Protein AF-A0A5C4T2E2-F1 (afdb_monomer)

Solvent-accessible surface area (backbone atoms only — not comparable to full-atom values): 7494 Å² total; per-residue (Å²): 141,66,60,74,64,50,52,55,49,50,55,60,52,54,63,67,78,44,59,45,82,74,95,82,56,101,80,74,78,55,70,70,58,53,44,69,74,21,57,40,78,81,82,90,68,78,72,70,73,87,89,58,90,70,80,68,96,78,70,69,79,81,75,70,43,47,66,77,47,39,71,72,59,93,83,44,68,91,60,45,84,86,42,58,33,57,71,90,78,79,52,92,88,67,76,83,71,80,61,69,92,84,50,71,51,85,86,128

pLDDT: mean 72.68, std 10.87, range [47.69, 88.19]

Radius of gyration: 19.8 Å; Cα contacts (8 Å, |Δi|>4): 64; chains: 1; bounding box: 51×44×50 Å

Mean predicted aligned error: 12.26 Å

Sequence (108 aa):
MSDERVERETERLHAYEGFIDEERSEHTDLATVESQRNDLAAEEFPEGPYGSSILSRSLGKSTPWREDQRPPNRFAYENRDLHEGLGRGGYPADHNTHDEPGDESPVD

Structure (mmCIF, N/CA/C/O backbone):
data_AF-A0A5C4T2E2-F1
#
_entry.id   AF-A0A5C4T2E2-F1
#
loop_
_atom_site.group_PDB
_atom_site.id
_atom_site.type_symbol
_atom_site.label_atom_id
_atom_site.label_alt_id
_atom_site.label_comp_id
_atom_site.label_asym_id
_atom_site.label_entity_id
_atom_site.label_seq_id
_atom_site.pdbx_PDB_ins_code
_atom_site.Cartn_x
_atom_site.Cartn_y
_atom_site.Cartn_z
_atom_site.occupancy
_atom_site.B_iso_or_equiv
_atom_site.auth_seq_id
_atom_site.auth_comp_id
_atom_site.auth_asym_id
_atom_site.auth_atom_id
_atom_site.pdbx_PDB_model_num
ATOM 1 N N . MET A 1 1 ? -25.024 -40.270 2.947 1.00 50.28 1 MET A N 1
ATOM 2 C CA . MET A 1 1 ? -25.755 -39.012 2.655 1.00 50.28 1 MET A CA 1
ATOM 3 C C . MET A 1 1 ? -25.307 -37.852 3.553 1.00 50.28 1 MET A C 1
ATOM 5 O O . MET A 1 1 ? -25.938 -36.804 3.517 1.00 50.28 1 MET A O 1
ATOM 9 N N . SER A 1 2 ? -24.225 -38.010 4.328 1.00 51.59 2 SER A N 1
ATOM 10 C CA . SER A 1 2 ? -23.750 -37.005 5.291 1.00 51.59 2 SER A CA 1
ATOM 11 C C . SER A 1 2 ? -22.418 -36.360 4.884 1.00 51.59 2 SER A C 1
ATOM 13 O O . SER A 1 2 ? -22.101 -35.303 5.410 1.00 51.59 2 SER A O 1
ATOM 15 N N . ASP A 1 3 ? -21.676 -36.962 3.945 1.00 58.19 3 ASP A N 1
ATOM 16 C CA . ASP A 1 3 ? -20.333 -36.506 3.547 1.00 58.19 3 ASP A CA 1
ATOM 17 C C . ASP A 1 3 ? -20.350 -35.218 2.718 1.00 58.19 3 ASP A C 1
ATOM 19 O O . ASP A 1 3 ? -19.631 -34.280 3.032 1.00 58.19 3 ASP A O 1
ATOM 23 N N . GLU A 1 4 ? -21.255 -35.089 1.743 1.00 55.50 4 GLU A N 1
ATOM 24 C CA . GLU A 1 4 ? -21.252 -33.948 0.807 1.00 55.50 4 GLU A CA 1
ATOM 25 C C . GLU A 1 4 ? -21.546 -32.592 1.486 1.00 55.50 4 GLU A C 1
ATOM 27 O O . GLU A 1 4 ? -21.181 -31.526 0.992 1.00 55.50 4 GLU A O 1
ATOM 32 N N . ARG A 1 5 ? -22.233 -32.613 2.636 1.00 57.25 5 ARG A N 1
ATOM 33 C CA . ARG A 1 5 ? -22.557 -31.397 3.398 1.00 57.25 5 ARG A CA 1
ATOM 34 C C . ARG A 1 5 ? -21.397 -30.947 4.282 1.00 57.25 5 ARG A C 1
ATOM 36 O O . ARG A 1 5 ? -21.240 -29.749 4.476 1.00 57.25 5 ARG A O 1
ATOM 43 N N . VAL A 1 6 ? -20.615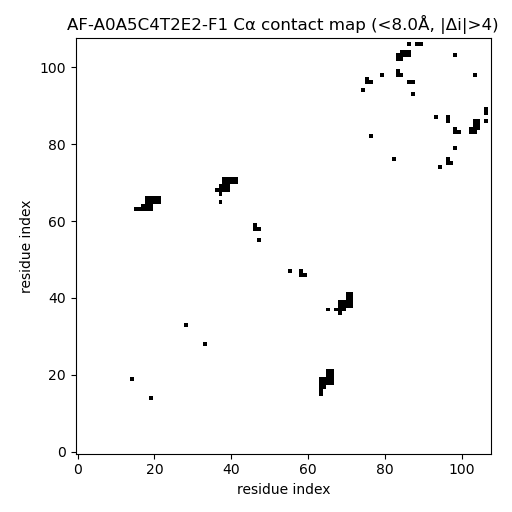 -31.903 4.785 1.00 57.31 6 VAL A N 1
ATOM 44 C CA . VAL A 1 6 ? -19.416 -31.654 5.591 1.00 57.31 6 VAL A CA 1
ATOM 45 C C . VAL A 1 6 ? -18.274 -31.193 4.687 1.00 57.31 6 VAL A C 1
ATOM 47 O O . VAL A 1 6 ? -17.611 -30.223 5.026 1.00 57.31 6 VAL A O 1
ATOM 50 N N . GLU A 1 7 ? -18.120 -31.784 3.498 1.00 52.12 7 GLU A N 1
ATOM 51 C CA . GLU A 1 7 ? -17.100 -31.378 2.518 1.00 52.12 7 GLU A CA 1
ATOM 52 C C . GLU A 1 7 ? -17.275 -29.920 2.057 1.00 52.12 7 GLU A C 1
ATOM 54 O O . GLU A 1 7 ? -16.326 -29.138 2.120 1.00 52.12 7 GLU A O 1
ATOM 59 N N . ARG A 1 8 ? -18.503 -29.495 1.719 1.00 56.66 8 ARG A N 1
ATOM 60 C CA . ARG A 1 8 ? -18.780 -28.086 1.359 1.00 56.66 8 ARG A CA 1
ATOM 61 C C . ARG A 1 8 ? -18.574 -27.111 2.517 1.00 56.66 8 ARG A C 1
ATOM 63 O O . ARG A 1 8 ? -18.285 -25.938 2.293 1.00 56.66 8 ARG A O 1
ATOM 70 N N . GLU A 1 9 ? -18.777 -27.563 3.751 1.00 52.34 9 GLU A N 1
ATOM 71 C CA . GLU A 1 9 ? -18.544 -26.745 4.941 1.00 52.34 9 GLU A CA 1
ATOM 72 C C . GLU A 1 9 ? -17.039 -26.608 5.207 1.00 52.34 9 GLU A C 1
ATOM 74 O O . GLU A 1 9 ? -16.577 -25.505 5.482 1.00 52.34 9 GLU A O 1
ATOM 79 N N . THR A 1 10 ? -16.254 -27.670 4.996 1.00 52.25 10 THR A N 1
ATOM 80 C CA . THR A 1 10 ? -14.788 -27.618 5.075 1.00 52.25 10 THR A CA 1
ATOM 81 C C . THR A 1 10 ? -14.152 -26.803 3.949 1.00 52.25 10 THR A C 1
ATOM 83 O O . THR A 1 10 ? -13.255 -26.020 4.235 1.00 52.25 10 THR A O 1
ATOM 86 N N . GLU A 1 11 ? -14.645 -26.884 2.707 1.00 52.50 11 GLU A N 1
ATOM 87 C CA . GLU A 1 11 ? -14.175 -26.039 1.592 1.00 52.50 11 GLU A CA 1
ATOM 88 C C . GLU A 1 11 ? -14.461 -24.552 1.850 1.00 52.50 11 GLU A C 1
ATOM 90 O O . GLU A 1 11 ? -13.611 -23.690 1.628 1.00 52.50 11 GLU A O 1
ATOM 95 N N . ARG A 1 12 ? -15.644 -24.240 2.396 1.00 52.34 12 ARG A N 1
ATOM 96 C CA . ARG A 1 12 ? -16.037 -22.868 2.747 1.00 52.34 12 ARG A CA 1
ATOM 97 C C . ARG A 1 12 ? -15.261 -22.309 3.944 1.00 52.34 12 ARG A C 1
ATOM 99 O O . ARG A 1 12 ? -15.063 -21.099 4.019 1.00 52.34 12 ARG A O 1
ATOM 106 N N . LEU A 1 13 ? -14.841 -23.167 4.873 1.00 48.50 13 LEU A N 1
ATOM 107 C CA . LEU A 1 13 ? -13.979 -22.792 5.996 1.00 48.50 13 LEU A CA 1
ATOM 108 C C . LEU A 1 13 ? -12.511 -22.640 5.564 1.00 48.50 13 LEU A C 1
ATOM 110 O O . LEU A 1 13 ? -11.826 -21.769 6.088 1.00 48.50 13 LEU A O 1
ATOM 114 N N . HIS A 1 14 ? -12.050 -23.394 4.562 1.00 47.69 14 HIS A N 1
ATOM 115 C CA . HIS A 1 14 ? -10.691 -23.270 4.018 1.00 47.69 14 HIS A CA 1
ATOM 116 C C . HIS A 1 14 ? -10.478 -21.954 3.249 1.00 47.69 14 HIS A C 1
ATOM 118 O O . HIS A 1 14 ? -9.393 -21.380 3.293 1.00 47.69 14 HIS A O 1
ATOM 124 N N . ALA A 1 15 ? -11.533 -21.416 2.624 1.00 51.19 15 ALA A N 1
ATOM 125 C CA . ALA A 1 15 ? -11.540 -20.064 2.053 1.00 51.19 15 ALA A CA 1
ATOM 126 C C . ALA A 1 15 ? -11.373 -18.947 3.110 1.00 51.19 15 ALA A C 1
ATOM 128 O O . ALA A 1 15 ? -11.115 -17.799 2.761 1.00 51.19 15 ALA A O 1
ATOM 129 N N . TYR A 1 16 ? -11.527 -19.267 4.401 1.00 53.88 16 TYR A N 1
ATOM 130 C CA . TYR A 1 16 ? -11.381 -18.332 5.520 1.00 53.88 16 TYR A CA 1
ATOM 131 C C . TYR A 1 16 ? -9.977 -18.328 6.152 1.00 53.88 16 TYR A C 1
ATOM 133 O O . TYR A 1 16 ? -9.707 -17.468 6.991 1.00 53.88 16 TYR A O 1
ATOM 141 N N . GLU A 1 17 ? -9.087 -19.248 5.762 1.00 58.44 17 GLU A N 1
ATOM 142 C CA . GLU A 1 17 ? -7.710 -19.334 6.283 1.00 58.44 17 GLU A CA 1
ATOM 143 C C . GLU A 1 17 ? -6.645 -18.761 5.325 1.00 58.44 17 GLU A C 1
ATOM 145 O O . GLU A 1 17 ? -5.470 -18.711 5.686 1.00 58.44 17 GLU A O 1
ATOM 150 N N . GLY A 1 18 ? -7.035 -18.280 4.137 1.00 70.69 18 GLY A N 1
ATOM 151 C CA . GLY A 1 18 ? -6.120 -17.773 3.106 1.00 70.69 18 GLY A CA 1
ATOM 152 C C . GLY A 1 18 ? -6.499 -16.409 2.524 1.00 70.69 18 GLY A C 1
ATOM 153 O O . GLY A 1 18 ? -7.457 -15.764 2.956 1.00 70.69 18 GLY A O 1
ATOM 154 N N . PHE A 1 19 ? -5.714 -15.968 1.540 1.00 80.31 19 PHE A N 1
ATOM 155 C CA . PHE A 1 19 ? -6.046 -14.816 0.708 1.00 80.31 19 PHE A CA 1
ATOM 156 C C . PHE A 1 19 ? -7.165 -15.172 -0.285 1.00 80.31 19 PHE A C 1
ATOM 158 O O . PHE A 1 19 ? -7.244 -16.303 -0.763 1.00 80.31 19 PHE A O 1
ATOM 165 N N . ILE A 1 20 ? -8.043 -14.212 -0.576 1.00 85.44 20 ILE A N 1
ATOM 166 C CA . ILE A 1 20 ? -9.030 -14.299 -1.652 1.00 85.44 20 ILE A CA 1
ATOM 167 C C . ILE A 1 20 ? -8.296 -14.022 -2.963 1.00 85.44 20 ILE A C 1
ATOM 169 O O . ILE A 1 20 ? -7.797 -12.912 -3.157 1.00 85.44 20 ILE A O 1
ATOM 173 N N . ASP A 1 21 ? -8.265 -15.025 -3.833 1.00 83.00 21 ASP A N 1
ATOM 174 C CA . ASP A 1 21 ? -7.838 -14.888 -5.225 1.00 83.00 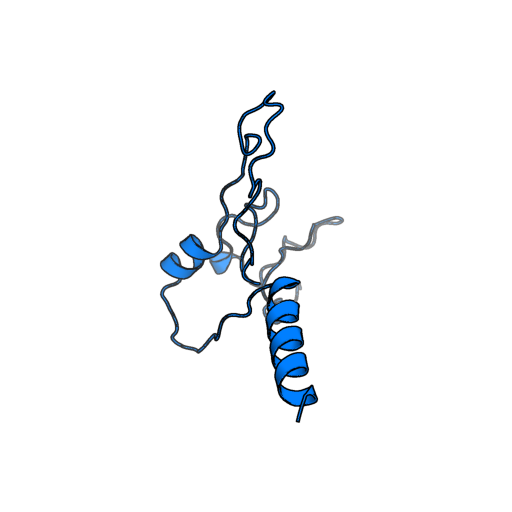21 ASP A CA 1
ATOM 175 C C . ASP A 1 21 ? -8.902 -14.116 -6.025 1.00 83.00 21 ASP A C 1
ATOM 177 O O . ASP A 1 21 ? -10.110 -14.326 -5.837 1.00 83.00 21 ASP A O 1
ATOM 181 N N . GLU A 1 22 ? -8.469 -13.200 -6.889 1.00 74.38 22 GLU A N 1
ATOM 182 C CA . GLU A 1 22 ? -9.361 -12.436 -7.762 1.00 74.38 22 GLU A CA 1
ATOM 183 C C . GLU A 1 22 ? -9.296 -12.973 -9.192 1.00 74.38 22 GLU A C 1
ATOM 185 O O . GLU A 1 22 ? -8.226 -13.212 -9.744 1.00 74.38 22 GLU A O 1
ATOM 190 N N . GLU A 1 23 ? -10.458 -13.132 -9.833 1.00 77.31 23 GLU A N 1
ATOM 191 C CA . GLU A 1 23 ? -10.516 -13.565 -11.230 1.00 77.31 23 GLU A CA 1
ATOM 192 C C . GLU A 1 23 ? -10.000 -12.444 -12.150 1.00 77.31 23 GLU A C 1
ATOM 194 O O . GLU A 1 23 ? -10.753 -11.570 -12.591 1.00 77.31 23 GLU A O 1
ATOM 199 N N . ARG A 1 24 ? -8.693 -12.458 -12.437 1.00 71.25 24 ARG A N 1
ATOM 200 C CA . ARG A 1 24 ? -8.056 -11.524 -13.370 1.00 71.25 24 ARG A CA 1
ATOM 201 C C . ARG A 1 24 ? -8.307 -11.954 -14.818 1.00 71.25 24 ARG A C 1
ATOM 203 O O . ARG A 1 24 ? -8.116 -13.103 -15.206 1.00 71.25 24 ARG A O 1
ATOM 210 N N . SER A 1 25 ? -8.701 -10.993 -15.644 1.00 74.56 25 SER A N 1
ATOM 211 C CA . SER A 1 25 ? -8.792 -11.102 -17.102 1.00 74.56 25 SER A CA 1
ATOM 212 C C . SER A 1 25 ? -8.029 -9.943 -17.738 1.00 74.56 25 SER A C 1
ATOM 214 O O . SER A 1 25 ? -7.712 -8.966 -17.064 1.00 74.56 25 SER A O 1
ATOM 216 N N . GLU A 1 26 ? -7.752 -10.014 -19.041 1.00 69.44 26 GLU A N 1
ATOM 217 C CA . GLU A 1 26 ? -7.008 -8.955 -19.736 1.00 69.44 26 GLU A CA 1
ATOM 218 C C . GLU A 1 26 ? -7.665 -7.568 -19.596 1.00 69.44 26 GLU A C 1
ATOM 220 O O . GLU A 1 26 ? -6.998 -6.561 -19.814 1.00 69.44 26 GLU A O 1
ATOM 225 N N . HIS A 1 27 ? -8.974 -7.495 -19.321 1.00 73.81 27 HIS A N 1
ATOM 226 C CA . HIS A 1 27 ? -9.753 -6.252 -19.255 1.00 73.81 27 HIS A CA 1
ATOM 227 C C . HIS A 1 27 ? -10.699 -6.261 -18.039 1.00 73.81 27 HIS A C 1
ATOM 229 O O . HIS A 1 27 ? -11.917 -6.184 -18.207 1.00 73.81 27 HIS A O 1
ATOM 235 N N . THR A 1 28 ? -10.166 -6.389 -16.820 1.00 75.06 28 THR A N 1
ATOM 236 C CA . THR A 1 28 ? -10.974 -6.288 -15.591 1.00 75.06 28 THR A CA 1
ATOM 237 C C . THR A 1 28 ? -11.388 -4.847 -15.319 1.00 75.06 28 THR A C 1
ATOM 239 O O . THR A 1 28 ? -12.484 -4.420 -15.679 1.00 75.06 28 THR A O 1
ATOM 242 N N . ASP A 1 29 ? -10.477 -4.087 -14.725 1.00 81.44 29 ASP A N 1
ATOM 243 C CA . ASP A 1 29 ? -10.740 -2.826 -14.057 1.00 81.44 29 ASP A CA 1
ATOM 244 C C . ASP A 1 29 ? -9.638 -1.806 -14.370 1.00 81.44 29 ASP A C 1
ATOM 246 O O . ASP A 1 29 ? -8.581 -2.110 -14.928 1.00 81.44 29 ASP A O 1
ATOM 250 N N . LEU A 1 30 ? -9.906 -0.540 -14.052 1.00 87.88 30 LEU A N 1
ATOM 251 C CA . LEU A 1 30 ? -8.930 0.530 -14.246 1.00 87.88 30 LEU A CA 1
ATOM 252 C C . LEU A 1 30 ? -7.840 0.442 -13.172 1.00 87.88 30 LEU A C 1
ATOM 254 O O . LEU A 1 30 ? -8.155 0.263 -11.999 1.00 87.88 30 LEU A O 1
ATOM 258 N N . ALA A 1 31 ? -6.584 0.716 -13.536 1.00 82.12 31 ALA A N 1
ATOM 259 C CA . ALA A 1 31 ? -5.447 0.695 -12.604 1.00 82.12 31 ALA A CA 1
ATOM 260 C C . ALA A 1 31 ? -5.680 1.528 -11.323 1.00 82.12 31 ALA A C 1
ATOM 262 O O . ALA A 1 31 ? -5.259 1.157 -10.232 1.00 82.12 31 ALA A O 1
ATOM 263 N N . THR A 1 32 ? -6.417 2.641 -11.420 1.00 86.75 32 THR A N 1
ATOM 264 C CA . THR A 1 32 ? -6.783 3.461 -10.252 1.00 86.75 32 THR A CA 1
ATOM 265 C C . THR A 1 32 ? -7.738 2.747 -9.290 1.00 86.75 32 THR A C 1
ATOM 267 O O . THR A 1 32 ? -7.642 2.952 -8.082 1.00 86.75 32 THR A O 1
ATOM 270 N N . VAL A 1 33 ? -8.664 1.937 -9.807 1.00 88.19 33 VAL A N 1
ATOM 271 C CA . VAL A 1 33 ? -9.602 1.148 -8.992 1.00 88.19 33 VAL A CA 1
ATOM 272 C C . VAL A 1 33 ? -8.841 0.040 -8.271 1.00 88.19 33 VAL A C 1
ATOM 274 O O . VAL A 1 33 ? -8.979 -0.097 -7.057 1.00 88.19 33 VAL A O 1
ATOM 277 N N . GLU A 1 34 ? -7.967 -0.660 -8.994 1.00 84.06 34 GLU A N 1
ATOM 278 C CA . GLU A 1 34 ? -7.094 -1.698 -8.439 1.00 84.06 34 GLU A CA 1
ATOM 279 C C . GLU A 1 34 ? -6.188 -1.154 -7.331 1.00 84.06 34 GLU A C 1
ATOM 281 O O . GLU A 1 34 ? -6.135 -1.708 -6.234 1.00 84.06 34 GLU A O 1
ATOM 286 N N . SER A 1 35 ? -5.540 -0.009 -7.564 1.00 84.25 35 SER A N 1
ATOM 287 C CA . SER A 1 35 ? -4.714 0.654 -6.551 1.00 84.25 35 SER A CA 1
ATOM 288 C C . SER A 1 35 ? -5.519 1.003 -5.298 1.00 84.25 35 SER A C 1
ATOM 290 O O . SER A 1 35 ? -5.136 0.619 -4.199 1.00 84.25 35 SER A O 1
ATOM 292 N N . GLN A 1 36 ? -6.690 1.636 -5.429 1.00 85.44 36 GLN A N 1
ATOM 293 C CA . GLN A 1 36 ? -7.516 1.985 -4.263 1.00 85.44 36 GLN A CA 1
ATOM 294 C C . GLN A 1 36 ? -7.987 0.766 -3.459 1.00 85.44 36 GLN A C 1
ATOM 296 O O . GLN A 1 36 ? -8.245 0.878 -2.260 1.00 85.44 36 GLN A O 1
ATOM 301 N N . ARG A 1 37 ? -8.137 -0.387 -4.115 1.00 86.50 37 ARG A N 1
ATOM 302 C CA . ARG A 1 37 ? -8.590 -1.631 -3.489 1.00 86.50 37 ARG A CA 1
ATOM 303 C C . ARG A 1 37 ? -7.462 -2.383 -2.785 1.00 86.50 37 ARG A C 1
ATOM 305 O O . ARG A 1 37 ? -7.696 -2.991 -1.732 1.00 86.50 37 ARG A O 1
ATOM 312 N N . ASN A 1 38 ? -6.272 -2.349 -3.382 1.00 86.25 38 ASN A N 1
ATOM 313 C CA . ASN A 1 38 ? -5.149 -3.205 -3.021 1.00 86.25 38 ASN A CA 1
ATOM 314 C C . ASN A 1 38 ? -4.053 -2.472 -2.227 1.00 86.25 38 ASN A C 1
ATOM 316 O O . ASN A 1 38 ? -3.377 -3.105 -1.417 1.00 86.25 38 ASN A O 1
ATOM 320 N N . ASP A 1 39 ? -3.907 -1.151 -2.367 1.00 86.44 39 ASP A N 1
ATOM 321 C CA . ASP A 1 39 ? -2.960 -0.345 -1.587 1.00 86.44 39 ASP A CA 1
ATOM 322 C C . ASP A 1 39 ? -3.539 0.030 -0.219 1.00 86.44 39 ASP A C 1
ATOM 324 O O . ASP A 1 39 ? -4.419 0.884 -0.084 1.00 86.44 39 ASP A O 1
ATOM 328 N N . LEU A 1 40 ? -3.029 -0.613 0.830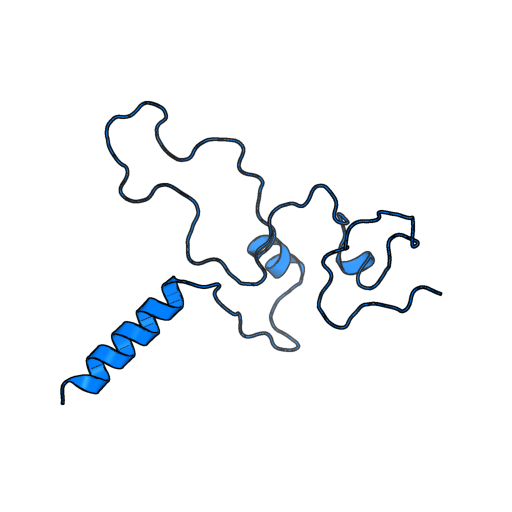 1.00 83.94 40 LEU A N 1
ATOM 329 C CA . LEU A 1 40 ? -3.509 -0.397 2.188 1.00 83.94 40 LEU A CA 1
ATOM 330 C C . LEU A 1 40 ? -2.919 0.878 2.792 1.00 83.94 40 LEU A C 1
ATOM 332 O O . LEU A 1 40 ? -1.751 1.213 2.596 1.00 83.94 40 LEU A O 1
ATOM 336 N N . ALA A 1 41 ? -3.715 1.563 3.609 1.00 81.38 41 ALA A N 1
ATOM 337 C CA . ALA A 1 41 ? -3.211 2.642 4.446 1.00 81.38 41 ALA A CA 1
ATOM 338 C C . ALA A 1 41 ? -2.409 2.078 5.631 1.00 81.38 41 ALA A C 1
ATOM 340 O O . ALA A 1 41 ? -2.703 1.001 6.157 1.00 81.38 41 ALA A O 1
ATOM 341 N N . ALA A 1 42 ? -1.398 2.825 6.079 1.00 79.94 42 ALA A N 1
ATOM 342 C CA . ALA A 1 42 ? -0.683 2.491 7.303 1.00 79.94 42 ALA A CA 1
ATOM 343 C C . ALA A 1 42 ? -1.601 2.743 8.507 1.00 79.94 42 ALA A C 1
ATOM 345 O O . ALA A 1 42 ? -2.093 3.853 8.700 1.00 79.94 42 ALA A O 1
ATOM 346 N N . GLU A 1 43 ? -1.821 1.719 9.327 1.00 76.19 43 GLU A N 1
ATOM 347 C CA . GLU A 1 43 ? -2.532 1.868 10.597 1.00 76.19 43 GLU A CA 1
ATOM 348 C C . GLU A 1 43 ? -1.557 2.339 11.679 1.00 76.19 43 GLU A C 1
ATOM 350 O O . GLU A 1 43 ? -0.576 1.660 11.985 1.00 76.19 43 GLU A O 1
ATOM 355 N N . GLU A 1 44 ? -1.831 3.503 12.266 1.00 74.81 44 GLU A N 1
ATOM 356 C CA . GLU A 1 44 ? -0.984 4.102 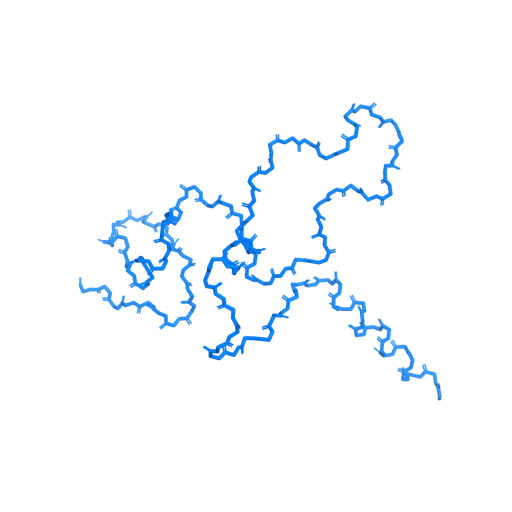13.309 1.00 74.81 44 GLU A CA 1
ATOM 357 C C . GLU A 1 44 ? -1.521 3.871 14.728 1.00 74.81 44 GLU A C 1
ATOM 359 O O . GLU A 1 44 ? -0.776 3.996 15.703 1.00 74.81 44 GLU A O 1
ATOM 364 N N . PHE A 1 45 ? -2.804 3.526 14.861 1.00 78.88 45 PHE A N 1
ATOM 365 C CA . PHE A 1 45 ? -3.482 3.424 16.149 1.00 78.88 45 PHE A CA 1
ATOM 366 C C . PHE A 1 45 ? -3.975 2.004 16.437 1.00 78.88 45 PHE A C 1
ATOM 368 O O . PHE A 1 45 ? -4.355 1.285 15.515 1.00 78.88 45 PHE A O 1
ATOM 375 N N . PRO A 1 46 ? -4.000 1.595 17.719 1.00 76.19 46 PRO A N 1
ATOM 376 C CA . PRO A 1 46 ? -4.641 0.353 18.120 1.00 76.19 46 PRO A CA 1
ATOM 377 C C . PRO A 1 46 ? -6.126 0.362 17.758 1.00 76.19 46 PRO A C 1
ATOM 379 O O . PRO A 1 46 ? -6.832 1.333 18.029 1.00 76.19 46 PRO A O 1
ATOM 382 N N . GLU A 1 47 ? -6.601 -0.752 17.213 1.00 75.44 47 GLU A N 1
ATOM 383 C CA . GLU A 1 47 ? -8.024 -0.959 16.973 1.00 75.44 47 GLU A CA 1
ATOM 384 C C . GLU A 1 47 ? -8.791 -1.138 18.292 1.00 75.44 47 GLU A C 1
ATOM 386 O O . GLU A 1 47 ? -8.365 -1.852 19.207 1.00 75.44 47 GLU A O 1
ATOM 391 N N . GLY A 1 48 ? -9.971 -0.523 18.367 1.00 75.38 48 GLY A N 1
ATOM 392 C CA . GLY A 1 48 ? -10.875 -0.626 19.512 1.00 75.38 48 GLY A CA 1
ATOM 393 C C . GLY A 1 48 ? -10.535 0.267 20.720 1.00 75.38 48 GLY A C 1
ATOM 394 O O . GLY A 1 48 ? -9.598 1.063 20.706 1.00 75.38 48 GLY A O 1
ATOM 395 N N . PRO A 1 49 ? -11.346 0.192 21.792 1.00 76.00 49 PRO A N 1
ATOM 396 C CA . PRO A 1 49 ? -11.204 1.062 22.955 1.00 76.00 49 PRO A CA 1
ATOM 397 C C . PRO A 1 49 ? -9.992 0.673 23.815 1.00 76.00 49 PRO A C 1
ATOM 399 O O . PRO A 1 49 ? -10.033 -0.294 24.582 1.00 76.00 49 PRO A O 1
ATOM 402 N N . TYR A 1 50 ? -8.923 1.467 23.726 1.00 73.75 50 TYR A N 1
ATOM 403 C CA . TYR A 1 50 ? -7.723 1.308 24.548 1.00 73.75 50 TYR A CA 1
ATOM 404 C C . TYR A 1 50 ? -8.062 1.370 26.050 1.00 73.75 50 TYR A C 1
ATOM 406 O O . TYR A 1 50 ? -8.616 2.356 26.534 1.00 73.75 50 TYR A O 1
ATOM 414 N N . GLY A 1 51 ? -7.740 0.306 26.795 1.00 74.00 51 GLY A N 1
ATOM 415 C CA . GLY A 1 51 ? -7.991 0.208 28.242 1.00 74.00 51 GLY A CA 1
ATOM 416 C C . GLY A 1 51 ? -9.377 -0.315 28.654 1.00 74.00 51 GLY A C 1
ATOM 417 O O . GLY A 1 51 ? -9.669 -0.371 29.847 1.00 74.00 51 GLY A O 1
ATOM 418 N N . SER A 1 52 ? -10.230 -0.721 27.709 1.00 75.94 52 SER A N 1
ATOM 419 C CA . SER A 1 52 ? -11.511 -1.377 28.010 1.00 75.94 52 SER A CA 1
ATOM 420 C C . SER A 1 52 ? -11.318 -2.836 28.442 1.00 75.94 52 SER A C 1
ATOM 422 O O . SER A 1 52 ? -10.590 -3.588 27.800 1.00 75.94 52 SER A O 1
ATOM 424 N N . SER A 1 53 ? -12.025 -3.273 29.490 1.00 73.12 53 SER A N 1
ATOM 425 C CA . SER A 1 53 ? -12.119 -4.690 29.888 1.00 73.12 53 SER A CA 1
ATOM 426 C C . SER A 1 53 ? -13.118 -5.494 29.045 1.00 73.12 53 SER A C 1
ATOM 428 O O . SER A 1 53 ? -13.202 -6.716 29.175 1.00 73.12 53 SER A O 1
ATOM 430 N N . ILE A 1 54 ? -13.898 -4.818 28.197 1.00 73.81 54 ILE A N 1
ATOM 431 C CA . ILE A 1 54 ? -14.900 -5.431 27.328 1.00 73.81 54 ILE A CA 1
ATOM 432 C C . ILE A 1 54 ? -14.220 -5.846 26.026 1.00 73.81 54 ILE A C 1
ATOM 434 O O . ILE A 1 54 ? -13.765 -4.995 25.259 1.00 73.81 54 ILE A O 1
ATOM 438 N N . LEU A 1 55 ? -14.197 -7.154 25.768 1.00 66.56 55 LEU A N 1
ATOM 439 C CA . LEU A 1 55 ? -13.768 -7.719 24.493 1.00 66.56 55 LEU A CA 1
ATOM 440 C C . LEU A 1 55 ? -14.770 -7.315 23.404 1.00 66.56 55 LEU A C 1
ATOM 442 O O . LEU A 1 55 ? -15.923 -7.751 23.417 1.00 66.56 55 LEU A O 1
ATOM 446 N N . SER A 1 56 ? -14.339 -6.481 22.458 1.00 69.38 56 SER A N 1
ATOM 447 C CA . SER A 1 56 ? -15.076 -6.318 21.204 1.00 69.38 56 SER A CA 1
ATOM 448 C C . SER A 1 56 ? -15.063 -7.653 20.455 1.00 69.38 56 SER A C 1
ATOM 450 O O . SER A 1 56 ? -14.045 -8.343 20.407 1.00 69.38 56 SER A O 1
ATOM 452 N N . ARG A 1 57 ? -16.214 -8.026 19.885 1.00 68.56 57 ARG A N 1
ATOM 453 C CA . ARG A 1 57 ? -16.400 -9.298 19.172 1.00 68.56 57 ARG A CA 1
ATOM 454 C C . ARG A 1 57 ? -15.519 -9.405 17.920 1.00 68.56 57 ARG A C 1
ATOM 456 O O . ARG A 1 57 ? -15.198 -10.516 17.516 1.00 68.56 57 ARG A O 1
ATOM 463 N N . SER A 1 58 ? -15.130 -8.277 17.331 1.00 68.62 58 SER A N 1
ATOM 464 C CA . SER A 1 58 ? -14.208 -8.203 16.197 1.00 68.62 58 SER A CA 1
ATOM 465 C C . SER A 1 58 ? -13.266 -7.022 16.411 1.00 68.62 58 SER A C 1
ATOM 467 O O . SER A 1 58 ? -13.664 -5.864 16.280 1.00 68.62 58 SER A O 1
ATOM 469 N N . LEU A 1 59 ? -12.034 -7.322 16.808 1.00 64.62 59 LEU A N 1
ATOM 470 C CA . LEU A 1 59 ? -10.926 -6.374 16.833 1.00 64.62 59 LEU A CA 1
ATOM 471 C C . LEU A 1 59 ? -9.967 -6.772 15.723 1.00 64.62 59 LEU A C 1
ATOM 473 O O . LEU A 1 59 ? -9.638 -7.952 15.601 1.00 64.62 59 LEU A O 1
ATOM 477 N N . GLY A 1 60 ? -9.515 -5.795 14.949 1.00 65.19 60 GLY A N 1
ATOM 478 C CA . GLY A 1 60 ? -8.545 -6.014 13.892 1.00 65.19 60 GLY A CA 1
ATOM 479 C C . GLY A 1 60 ? -9.101 -5.758 12.503 1.00 65.19 60 GLY A C 1
ATOM 480 O O . GLY A 1 60 ? -10.247 -5.362 12.301 1.00 65.19 60 GLY A O 1
ATOM 481 N N . LYS A 1 61 ? -8.204 -5.965 11.553 1.00 68.69 61 LYS A N 1
ATOM 482 C CA . LYS A 1 61 ? -8.362 -5.623 10.152 1.00 68.69 61 LYS A CA 1
ATOM 483 C C . LYS A 1 61 ? -9.444 -6.484 9.482 1.00 68.69 61 LYS A C 1
ATOM 485 O O . LYS A 1 61 ? -9.709 -7.605 9.916 1.00 68.69 61 LYS A O 1
ATOM 490 N N . SER A 1 62 ? -10.059 -5.977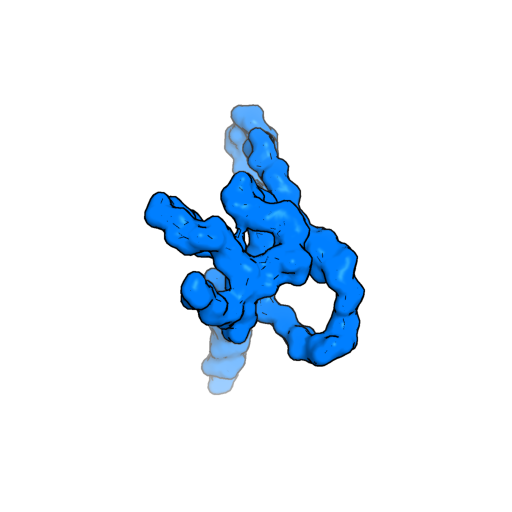 8.416 1.00 68.38 62 SER A N 1
ATOM 491 C CA . SER A 1 62 ? -11.080 -6.691 7.639 1.00 68.38 62 SER A CA 1
ATOM 492 C C . SER A 1 62 ? -10.500 -7.949 6.989 1.00 68.38 62 SER A C 1
ATOM 494 O O . SER A 1 62 ? -9.753 -7.850 6.021 1.00 68.38 62 SER A O 1
ATOM 496 N N . THR A 1 63 ? -10.845 -9.121 7.516 1.00 72.44 63 THR A N 1
ATOM 497 C CA . THR A 1 63 ? -10.584 -10.416 6.879 1.00 72.44 63 THR A CA 1
ATOM 498 C C . THR A 1 63 ? -11.822 -10.904 6.111 1.00 72.44 63 THR A C 1
ATOM 500 O O . THR A 1 63 ? -12.951 -10.588 6.507 1.00 72.44 63 THR A O 1
ATOM 503 N N . PRO A 1 64 ? -11.643 -11.689 5.033 1.00 80.94 64 PRO A N 1
ATOM 504 C CA . PRO A 1 64 ? -10.363 -12.132 4.473 1.00 80.94 64 PRO A CA 1
ATOM 505 C C . PRO A 1 64 ? -9.704 -11.051 3.599 1.00 80.94 64 PRO A C 1
ATOM 507 O O . PRO A 1 64 ? -10.382 -10.182 3.051 1.00 80.94 64 PRO A O 1
ATOM 510 N N . TRP A 1 65 ? -8.380 -11.114 3.486 1.00 82.75 65 TRP A N 1
ATOM 511 C CA . TRP A 1 65 ? -7.592 -10.242 2.609 1.00 82.75 65 TRP A CA 1
ATOM 512 C C . TRP A 1 65 ? -7.560 -10.792 1.193 1.00 82.75 65 TRP A C 1
ATOM 514 O O . TRP A 1 65 ? -7.684 -11.998 1.016 1.00 82.75 65 TRP A O 1
ATOM 524 N N . ARG A 1 66 ? -7.346 -9.932 0.203 1.00 86.19 66 ARG A N 1
ATOM 525 C CA . ARG A 1 66 ? -7.032 -10.345 -1.173 1.00 86.19 66 ARG A CA 1
ATOM 526 C C . ARG A 1 66 ? -5.553 -10.651 -1.318 1.00 86.19 66 ARG A C 1
ATOM 528 O O . ARG A 1 66 ? -4.751 -10.096 -0.572 1.00 86.19 66 ARG A O 1
ATOM 535 N N . GLU A 1 67 ? -5.203 -11.486 -2.285 1.00 84.62 67 GLU A N 1
ATOM 536 C CA . GLU A 1 67 ? -3.803 -11.831 -2.560 1.00 84.62 67 GLU A CA 1
ATOM 537 C C . GLU A 1 67 ? -2.980 -10.603 -2.980 1.00 84.62 67 GLU A C 1
ATOM 539 O O . GLU A 1 67 ? -1.864 -10.410 -2.502 1.00 84.62 67 GLU A O 1
ATOM 544 N N . ASP A 1 68 ? -3.588 -9.699 -3.749 1.00 82.00 68 ASP A N 1
ATOM 545 C CA . ASP A 1 68 ? -2.929 -8.491 -4.262 1.00 82.00 68 ASP A CA 1
ATOM 546 C C . ASP A 1 68 ? -2.863 -7.331 -3.252 1.00 82.00 68 ASP A C 1
ATOM 548 O O . ASP A 1 68 ? -2.214 -6.302 -3.505 1.00 82.00 68 ASP A O 1
ATOM 552 N N . GLN A 1 69 ? -3.537 -7.467 -2.100 1.00 86.25 69 GLN A N 1
ATOM 553 C CA . GLN A 1 69 ? -3.536 -6.444 -1.057 1.00 86.25 69 GLN A CA 1
ATOM 554 C C . GLN A 1 69 ? -2.167 -6.336 -0.393 1.00 86.25 69 GLN A C 1
ATOM 556 O O . GLN A 1 69 ? -1.575 -7.316 0.056 1.00 86.25 69 GLN A O 1
ATOM 561 N N . ARG A 1 70 ? -1.677 -5.102 -0.261 1.00 82.00 70 ARG A N 1
ATOM 562 C CA . ARG A 1 70 ? -0.306 -4.829 0.171 1.00 82.00 70 ARG A CA 1
ATOM 563 C C . ARG A 1 70 ? -0.218 -3.631 1.111 1.00 82.00 70 ARG A C 1
ATOM 565 O O . ARG A 1 70 ? -0.896 -2.624 0.906 1.00 82.00 70 ARG A O 1
ATOM 572 N N . PRO A 1 71 ? 0.628 -3.708 2.153 1.00 80.44 71 PRO A N 1
ATOM 573 C CA . PRO A 1 71 ? 0.894 -2.569 3.015 1.00 80.44 71 PRO A CA 1
ATOM 574 C C . PRO A 1 71 ? 1.694 -1.497 2.264 1.00 80.44 71 PRO A C 1
ATOM 576 O O . PRO A 1 71 ? 2.435 -1.818 1.329 1.00 80.44 71 PRO A O 1
ATOM 579 N N . PRO A 1 72 ? 1.639 -0.235 2.716 1.00 75.88 72 PRO A N 1
ATOM 580 C CA . PRO A 1 72 ? 2.465 0.813 2.144 1.00 75.88 72 PRO A CA 1
ATOM 581 C C . PRO A 1 72 ? 3.926 0.513 2.499 1.00 75.88 72 PRO A C 1
ATOM 583 O O . PRO A 1 72 ? 4.344 0.593 3.660 1.00 75.88 72 PRO A O 1
ATOM 586 N N . ASN A 1 73 ? 4.707 0.092 1.506 1.00 73.62 73 ASN A N 1
ATOM 587 C CA . ASN A 1 73 ? 6.097 -0.295 1.707 1.00 73.62 73 ASN A CA 1
ATOM 588 C C . ASN A 1 73 ? 6.994 0.951 1.688 1.00 73.62 73 ASN A C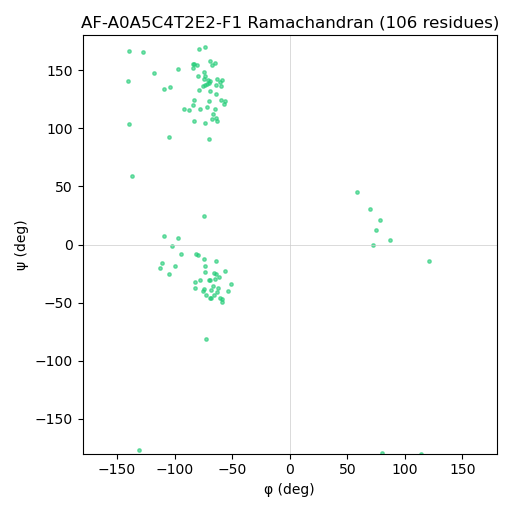 1
ATOM 590 O O . ASN A 1 73 ? 7.019 1.697 0.717 1.00 73.62 73 ASN A O 1
ATOM 594 N N . ARG A 1 74 ? 7.778 1.154 2.754 1.00 71.69 74 ARG A N 1
ATOM 595 C CA . ARG A 1 74 ? 8.732 2.276 2.865 1.00 71.69 74 ARG A CA 1
ATOM 596 C C . ARG A 1 74 ? 9.993 2.107 2.016 1.00 71.69 74 ARG A C 1
ATOM 598 O O . ARG A 1 74 ? 10.770 3.049 1.900 1.00 71.69 74 ARG A O 1
ATOM 605 N N . PHE A 1 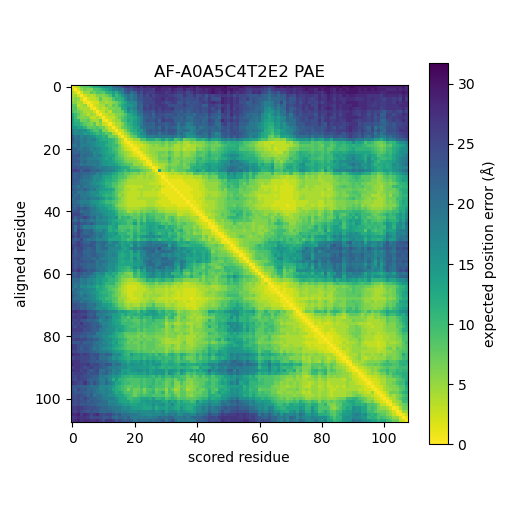75 ? 10.224 0.910 1.492 1.00 77.88 75 PHE A N 1
ATOM 606 C CA . PHE A 1 75 ? 11.423 0.558 0.742 1.00 77.88 75 PHE A CA 1
ATOM 607 C C . PHE A 1 75 ? 11.118 0.280 -0.738 1.00 77.88 75 PHE A C 1
ATOM 609 O O . PHE A 1 75 ? 12.022 0.368 -1.563 1.00 77.88 75 PHE A O 1
ATOM 616 N N . ALA A 1 76 ? 9.871 -0.022 -1.112 1.00 78.00 76 ALA A N 1
ATOM 617 C CA . ALA A 1 76 ? 9.502 -0.193 -2.520 1.00 78.00 76 ALA A CA 1
ATOM 618 C C . ALA A 1 76 ? 9.445 1.149 -3.270 1.00 78.00 76 ALA A C 1
ATOM 620 O O . ALA A 1 76 ? 9.530 2.224 -2.677 1.00 78.00 76 ALA A O 1
ATOM 621 N N . TYR A 1 77 ? 9.330 1.079 -4.598 1.00 79.12 77 TYR A N 1
ATOM 622 C CA . TYR A 1 77 ? 9.078 2.265 -5.412 1.00 79.12 77 TYR A CA 1
ATOM 623 C C . TYR A 1 77 ? 7.659 2.792 -5.175 1.00 79.12 77 TYR A C 1
ATOM 625 O O . TYR A 1 77 ? 6.721 2.010 -5.056 1.00 79.12 77 TYR A O 1
ATOM 633 N N . GLU A 1 78 ? 7.513 4.119 -5.125 1.00 76.19 78 GLU A N 1
ATOM 634 C CA . GLU A 1 78 ? 6.208 4.783 -4.992 1.00 76.19 78 GLU A CA 1
ATOM 635 C C . GLU A 1 78 ? 5.333 4.543 -6.229 1.00 76.19 78 GLU A C 1
ATOM 637 O O . GLU A 1 78 ? 4.157 4.219 -6.110 1.00 76.19 78 GLU A O 1
ATOM 642 N N . ASN A 1 79 ? 5.925 4.659 -7.420 1.00 81.06 79 ASN A N 1
ATOM 643 C CA . ASN A 1 79 ? 5.262 4.372 -8.686 1.00 81.06 79 ASN A CA 1
ATOM 644 C C . ASN A 1 79 ? 5.770 3.031 -9.226 1.00 81.06 79 ASN A C 1
ATOM 646 O O . ASN A 1 79 ? 6.815 2.994 -9.877 1.00 81.06 79 ASN A O 1
ATOM 650 N N . ARG A 1 80 ? 5.069 1.945 -8.889 1.00 77.44 80 ARG A N 1
ATOM 651 C CA . ARG A 1 80 ? 5.460 0.574 -9.251 1.00 77.44 80 ARG A CA 1
ATOM 652 C C . ARG A 1 80 ? 5.333 0.333 -10.745 1.00 77.44 80 ARG A C 1
ATOM 654 O O . ARG A 1 80 ? 6.309 -0.094 -11.328 1.00 77.44 80 ARG A O 1
ATOM 661 N N . ASP A 1 81 ? 4.227 0.741 -11.358 1.00 79.88 81 ASP A N 1
ATOM 662 C CA . ASP A 1 81 ? 3.986 0.564 -12.796 1.00 79.88 81 ASP A CA 1
ATOM 663 C C . ASP A 1 81 ? 5.126 1.138 -13.654 1.00 79.88 81 ASP A C 1
ATOM 665 O O . ASP A 1 81 ? 5.551 0.544 -14.638 1.00 79.88 81 ASP A O 1
ATOM 669 N N . LEU A 1 82 ? 5.668 2.302 -13.275 1.00 82.88 82 LEU A N 1
ATOM 670 C CA . LEU A 1 82 ? 6.793 2.906 -13.995 1.00 82.88 82 LEU A CA 1
ATOM 671 C C . LEU A 1 82 ? 8.130 2.184 -13.750 1.00 82.88 82 LEU A C 1
ATOM 673 O O . LEU A 1 82 ? 9.054 2.325 -14.550 1.00 82.88 82 LEU A O 1
ATOM 677 N N . HIS A 1 83 ? 8.257 1.478 -12.628 1.00 81.12 83 HIS A N 1
ATOM 678 C CA . HIS A 1 83 ? 9.480 0.794 -12.208 1.00 81.12 83 HIS A CA 1
ATOM 679 C C . HIS A 1 83 ? 9.379 -0.732 -12.302 1.00 81.12 83 HIS A C 1
ATOM 681 O O . HIS A 1 83 ? 10.297 -1.420 -11.863 1.00 81.12 83 HIS A O 1
ATOM 687 N N . GLU A 1 84 ? 8.299 -1.252 -12.875 1.00 82.75 84 GLU A N 1
ATOM 688 C CA . GLU A 1 84 ? 8.071 -2.680 -13.019 1.00 82.75 84 GLU A CA 1
ATOM 689 C C . GLU A 1 84 ? 9.138 -3.284 -13.929 1.00 82.75 84 GLU A C 1
ATOM 691 O O . GLU A 1 84 ? 9.467 -2.748 -14.992 1.00 82.75 84 GLU A O 1
ATOM 696 N N . GLY A 1 85 ? 9.759 -4.359 -13.448 1.00 79.44 85 GLY A N 1
ATOM 697 C CA . GLY A 1 85 ? 10.854 -5.016 -14.146 1.00 79.44 85 GLY A CA 1
ATOM 698 C C . GLY A 1 85 ? 12.173 -4.247 -14.144 1.00 79.44 85 GLY A C 1
ATOM 699 O O . GLY A 1 85 ? 13.158 -4.747 -14.690 1.00 79.44 85 GLY A O 1
ATOM 700 N N . LEU A 1 86 ? 12.236 -3.060 -13.530 1.00 81.38 86 LEU A N 1
ATOM 701 C CA . LEU A 1 86 ? 13.463 -2.281 -13.409 1.00 81.38 86 LEU A CA 1
ATOM 702 C C . LEU A 1 86 ? 14.179 -2.616 -12.097 1.00 81.38 86 LEU A C 1
ATOM 704 O O . LEU A 1 86 ? 13.713 -2.318 -10.996 1.00 81.38 86 LEU A O 1
ATOM 708 N N . GLY A 1 87 ? 15.381 -3.179 -12.211 1.00 76.50 87 GLY A N 1
ATOM 709 C CA . GLY A 1 87 ? 16.250 -3.390 -11.058 1.00 76.50 87 GLY A CA 1
ATOM 710 C C . GLY A 1 87 ? 16.712 -2.073 -10.418 1.00 76.50 87 GLY A C 1
ATOM 711 O O . GLY A 1 87 ? 16.838 -1.039 -11.075 1.00 76.50 87 GLY A O 1
ATOM 712 N N . ARG A 1 88 ? 17.082 -2.120 -9.132 1.00 77.12 88 ARG A N 1
ATOM 713 C CA . ARG A 1 88 ? 17.637 -0.974 -8.375 1.00 77.12 88 ARG A CA 1
ATOM 714 C C . ARG A 1 88 ? 19.092 -0.626 -8.737 1.00 77.12 88 ARG A C 1
ATOM 716 O O . ARG A 1 88 ? 19.814 -0.042 -7.939 1.00 77.12 88 ARG A O 1
ATOM 723 N N . GLY A 1 89 ? 19.543 -0.977 -9.941 1.00 75.31 89 GLY A N 1
ATOM 724 C CA . GLY A 1 89 ? 20.917 -0.734 -10.391 1.00 75.31 89 GLY A CA 1
ATOM 725 C C . GLY A 1 89 ? 21.971 -1.673 -9.787 1.00 75.31 89 GLY A C 1
ATOM 726 O O . GLY A 1 89 ? 23.160 -1.403 -9.934 1.00 75.31 89 GLY A O 1
ATOM 727 N N . GLY A 1 90 ? 21.556 -2.768 -9.136 1.00 75.31 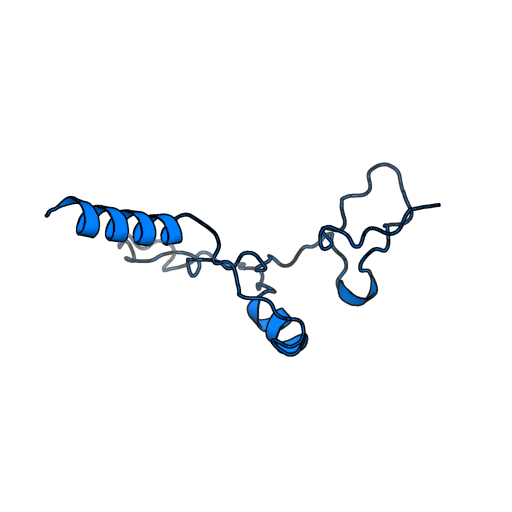90 GLY A N 1
ATOM 728 C CA . GLY A 1 90 ? 22.433 -3.879 -8.749 1.00 75.31 90 GLY A CA 1
ATOM 729 C C . GLY A 1 90 ? 23.434 -3.554 -7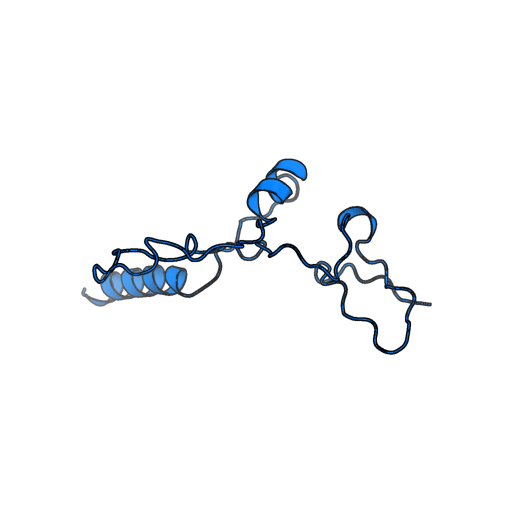.637 1.00 75.31 90 GLY A C 1
ATOM 730 O O . GLY A 1 90 ? 24.538 -4.107 -7.627 1.00 75.31 90 GLY A O 1
ATOM 731 N N . TYR A 1 91 ? 23.094 -2.653 -6.712 1.00 77.88 91 TYR A N 1
ATOM 732 C CA . TYR A 1 91 ? 23.986 -2.307 -5.615 1.00 77.88 91 TYR A CA 1
ATOM 733 C C . TYR A 1 91 ? 24.084 -3.472 -4.610 1.00 77.88 91 TYR A C 1
ATOM 735 O O . TYR A 1 91 ? 23.093 -4.154 -4.320 1.00 77.88 91 TYR A O 1
ATOM 743 N N . PRO A 1 92 ? 25.274 -3.740 -4.041 1.00 78.50 92 PRO A N 1
ATOM 744 C CA . PRO A 1 92 ? 25.418 -4.788 -3.042 1.00 78.50 92 PRO A CA 1
ATOM 745 C C . PRO A 1 92 ? 24.517 -4.513 -1.828 1.00 78.50 92 PRO A C 1
ATOM 747 O O . PRO A 1 92 ? 24.653 -3.471 -1.189 1.00 78.50 92 PRO A O 1
ATOM 750 N N . ALA A 1 93 ? 23.661 -5.483 -1.489 1.00 79.62 93 ALA A N 1
ATOM 751 C CA . ALA A 1 93 ? 22.634 -5.423 -0.439 1.00 79.62 93 ALA A CA 1
ATOM 752 C C . ALA A 1 93 ? 21.336 -4.658 -0.777 1.00 79.62 93 ALA A C 1
ATOM 754 O O . ALA A 1 93 ? 20.597 -4.299 0.142 1.00 79.62 93 ALA A O 1
ATOM 755 N N . ASP A 1 94 ? 21.020 -4.465 -2.060 1.00 81.25 94 ASP A N 1
ATOM 756 C CA . ASP A 1 94 ? 19.682 -4.026 -2.469 1.00 81.25 94 ASP A CA 1
ATOM 757 C C . ASP A 1 94 ? 18.599 -5.033 -2.051 1.00 81.25 94 ASP A C 1
ATOM 759 O O . ASP A 1 94 ? 18.774 -6.252 -2.131 1.00 81.25 94 ASP A O 1
ATOM 763 N N . HIS A 1 95 ? 17.460 -4.516 -1.593 1.00 78.44 95 HIS A N 1
ATOM 764 C CA . HIS A 1 95 ? 16.270 -5.311 -1.306 1.00 78.44 95 HIS A CA 1
ATOM 765 C C . HIS A 1 95 ? 15.451 -5.548 -2.579 1.00 78.44 95 HIS A C 1
ATOM 767 O O . HIS A 1 95 ? 15.427 -4.717 -3.490 1.00 78.44 95 HIS A O 1
ATOM 773 N N . ASN A 1 96 ? 14.720 -6.664 -2.602 1.00 77.94 96 ASN A N 1
ATOM 774 C CA . ASN A 1 96 ? 13.830 -7.012 -3.708 1.00 77.94 96 ASN A CA 1
ATOM 775 C C . ASN A 1 96 ? 12.759 -5.927 -3.917 1.00 77.94 96 ASN A C 1
ATOM 777 O O . ASN A 1 96 ? 12.221 -5.365 -2.957 1.00 77.94 96 ASN A O 1
ATOM 781 N N . THR A 1 97 ? 12.432 -5.643 -5.177 1.00 76.44 97 THR A N 1
ATOM 782 C CA . THR A 1 97 ? 11.410 -4.656 -5.565 1.00 76.44 97 THR A CA 1
ATOM 783 C C . THR A 1 97 ? 9.985 -5.142 -5.313 1.00 76.44 97 THR A C 1
ATOM 785 O O . THR A 1 97 ? 9.103 -4.304 -5.129 1.00 76.44 97 THR A O 1
ATOM 788 N N . HIS A 1 98 ? 9.797 -6.460 -5.154 1.00 76.62 98 HIS A N 1
ATOM 789 C CA . HIS A 1 98 ? 8.492 -7.114 -5.016 1.00 76.62 98 HIS A CA 1
ATOM 790 C C . HIS A 1 98 ? 7.585 -6.846 -6.231 1.00 76.62 98 HIS A C 1
ATOM 792 O O . HIS A 1 98 ? 6.419 -6.491 -6.060 1.00 76.62 98 HIS A O 1
ATOM 798 N N . ASP A 1 99 ? 8.134 -6.975 -7.439 1.00 77.12 99 ASP A N 1
ATOM 799 C CA . ASP A 1 99 ? 7.386 -6.861 -8.699 1.00 77.12 99 ASP A CA 1
ATOM 800 C C . ASP A 1 99 ? 6.616 -8.157 -9.006 1.00 77.12 99 ASP A C 1
ATOM 802 O O . ASP A 1 99 ? 6.820 -9.176 -8.331 1.00 77.12 99 ASP A O 1
ATOM 806 N N . GLU A 1 100 ? 5.700 -8.117 -9.980 1.00 74.88 100 GLU A N 1
ATOM 807 C CA . GLU A 1 100 ? 4.956 -9.314 -10.371 1.00 74.88 100 GLU A CA 1
ATOM 808 C C . GLU A 1 100 ? 5.895 -10.395 -10.945 1.00 74.88 100 GLU A C 1
ATOM 810 O O . GLU A 1 100 ? 6.891 -10.103 -11.620 1.00 74.88 100 GLU A O 1
ATOM 815 N N . PRO A 1 101 ? 5.627 -11.678 -10.640 1.00 67.69 101 PRO A N 1
ATOM 816 C CA . PRO A 1 101 ? 6.472 -12.765 -11.100 1.00 67.69 101 PRO A CA 1
ATOM 817 C C . PRO A 1 101 ? 6.423 -12.868 -12.629 1.00 67.69 101 PRO A C 1
ATOM 819 O O . PRO A 1 101 ? 5.395 -13.214 -13.202 1.00 67.69 101 PRO A O 1
ATOM 822 N N . GLY A 1 102 ? 7.567 -12.653 -13.280 1.00 66.12 102 GLY A N 1
ATOM 823 C CA . GLY A 1 102 ? 7.716 -12.797 -14.733 1.00 66.12 102 GLY A CA 1
ATOM 824 C C . GLY A 1 102 ? 8.167 -11.532 -15.459 1.00 66.12 102 GLY A C 1
ATOM 825 O O . GLY A 1 102 ? 8.647 -11.652 -16.584 1.00 66.12 102 GLY A O 1
ATOM 826 N N . ASP A 1 103 ? 8.108 -10.370 -14.805 1.00 63.19 103 ASP A N 1
ATOM 827 C CA . ASP A 1 103 ? 8.459 -9.080 -15.417 1.00 63.19 103 ASP A CA 1
ATOM 828 C C . ASP A 1 103 ? 9.894 -8.616 -15.123 1.00 63.19 103 ASP A C 1
ATOM 830 O O . ASP A 1 103 ? 10.304 -7.534 -15.537 1.00 63.19 103 ASP A O 1
ATOM 834 N N . GLU A 1 104 ? 10.711 -9.437 -14.456 1.00 61.97 104 GLU A N 1
ATOM 835 C CA . GLU A 1 104 ? 12.107 -9.103 -14.156 1.00 61.97 104 GLU A CA 1
ATOM 836 C C . GLU A 1 104 ? 12.933 -8.958 -15.446 1.00 61.97 104 GLU A C 1
ATOM 838 O O . GLU A 1 104 ? 13.261 -9.938 -16.125 1.00 61.97 104 GLU A O 1
ATOM 843 N N . SER A 1 105 ? 13.314 -7.722 -15.784 1.00 58.50 105 SER A N 1
ATOM 844 C CA . SER A 1 105 ? 14.242 -7.490 -16.888 1.00 58.50 105 SER A CA 1
ATOM 845 C C . SER A 1 105 ? 15.653 -7.907 -16.462 1.00 58.50 105 SER A C 1
ATOM 847 O O . SER A 1 105 ? 16.076 -7.579 -15.349 1.00 58.50 105 SER A O 1
ATOM 849 N N . PRO A 1 106 ? 16.424 -8.594 -17.326 1.00 54.66 106 PRO A N 1
ATOM 850 C CA . PRO A 1 106 ? 17.813 -8.907 -17.033 1.00 54.66 106 PRO A CA 1
ATOM 851 C C . PRO A 1 106 ? 18.595 -7.626 -16.726 1.00 54.66 106 PRO A C 1
ATOM 853 O O . PRO A 1 106 ? 18.625 -6.697 -17.534 1.00 54.66 106 PRO A O 1
ATOM 856 N N . VAL A 1 107 ? 19.224 -7.587 -15.555 1.00 55.72 107 VAL A N 1
ATOM 857 C CA . VAL A 1 107 ? 20.253 -6.596 -15.235 1.00 55.72 107 VAL A CA 1
ATOM 858 C C . VAL A 1 107 ? 21.513 -6.941 -16.040 1.00 55.72 107 VAL A C 1
ATOM 860 O O . VAL A 1 107 ? 22.035 -8.047 -15.902 1.00 55.72 107 VAL A O 1
ATOM 863 N N . ASP A 1 108 ? 21.937 -6.033 -16.924 1.00 51.16 108 ASP A N 1
ATOM 864 C CA . ASP A 1 108 ? 23.176 -6.126 -17.728 1.00 51.16 108 ASP A CA 1
ATOM 865 C C . ASP A 1 108 ? 24.417 -5.780 -16.883 1.00 51.16 108 ASP A C 1
ATOM 867 O O . ASP A 1 108 ? 24.375 -4.743 -16.174 1.00 51.16 108 ASP A O 1
#

Organism: NCBI:txid1172614

Secondary structure (DSSP, 8-state):
--HHHHHHHHHHHHTTSSPBPP---TTS--HHHHHHHHBPPPP-S-SS-TT-SS--S--SS-SSPBTT-B---SSS-SSHHHHTT------TTPPP--PPTT--PPP-

Foldseek 3Di:
DPPVVVVVVVVVVVQQVDADEDPDDPDDDDPVVVCVQAEDEDDPDFFDDPPDPDDDPDGDDDPDHHPSHDYDDPQADPDCVVCALPDPQDDPPRDDNPHDPPSNDDDD